Protein AF-A0AAW8KVH5-F1 (afdb_monomer)

Secondary structure (DSSP, 8-state):
---SEEETTTTTTSTTTHHHHHTT-EEEEEES-EEEEEEETTEEEEEEE--TT---EEEEEEEEEEEETTEEEEEEEEEEEE-TT-TTGGGSB-TTSPPEEE-EEPGGGHHHHHT-

Sequence (116 aa):
RKTYNARTETVHEKPSFRHAWKNSQFALIPVDTIYEPKYIDGKAHWYGIYRKDGMPFTVAALYENAKVEGHQVRSMTMLTINADQHPFMSQFHAPTDEKRSIIVIPDSLRNDWLNC

pLDDT: mean 96.13, std 4.2, range [60.0, 98.5]

Structure (mmCIF, N/CA/C/O backbone):
data_AF-A0AAW8KVH5-F1
#
_entry.id   AF-A0AAW8KVH5-F1
#
loop_
_atom_site.group_PDB
_atom_site.id
_atom_site.type_symbol
_atom_site.label_atom_id
_atom_site.label_alt_id
_atom_site.label_comp_id
_atom_site.label_asym_id
_atom_site.label_entity_id
_atom_site.label_seq_id
_atom_site.pdbx_PDB_ins_code
_atom_site.Cartn_x
_atom_site.Cartn_y
_atom_site.Cartn_z
_atom_site.occupancy
_atom_site.B_iso_or_equiv
_atom_site.auth_seq_id
_atom_site.auth_comp_id
_atom_site.auth_asym_id
_atom_site.auth_atom_id
_atom_site.pdbx_PDB_model_num
ATOM 1 N N . ARG A 1 1 ? 8.385 12.722 10.243 1.00 60.00 1 ARG A N 1
ATOM 2 C CA . ARG A 1 1 ? 7.944 11.312 10.407 1.00 60.00 1 ARG A CA 1
ATOM 3 C C . ARG A 1 1 ? 6.760 11.092 9.476 1.00 60.00 1 ARG A C 1
ATOM 5 O O . ARG A 1 1 ? 5.847 11.899 9.522 1.00 60.00 1 ARG A O 1
ATOM 12 N N . LYS A 1 2 ? 6.810 10.101 8.585 1.00 82.19 2 LYS A N 1
ATOM 13 C CA . LYS A 1 2 ? 5.780 9.853 7.563 1.00 82.19 2 LYS A CA 1
ATOM 14 C C . LYS A 1 2 ? 4.985 8.601 7.955 1.00 82.19 2 LYS A C 1
ATOM 16 O O . LYS A 1 2 ? 5.606 7.594 8.274 1.00 82.19 2 LYS A O 1
ATOM 21 N N . THR A 1 3 ? 3.655 8.685 7.995 1.00 92.56 3 THR A N 1
ATOM 22 C CA . THR A 1 3 ? 2.757 7.606 8.472 1.00 92.56 3 THR A CA 1
ATOM 23 C C . THR A 1 3 ? 1.754 7.144 7.418 1.00 92.56 3 THR A C 1
ATOM 25 O O . THR A 1 3 ? 0.840 6.393 7.737 1.00 92.56 3 THR A O 1
ATOM 28 N N . TYR A 1 4 ? 1.920 7.558 6.160 1.00 93.88 4 TYR A N 1
ATOM 29 C CA . TYR A 1 4 ? 1.061 7.108 5.062 1.00 93.88 4 TYR A CA 1
ATOM 30 C C . TYR A 1 4 ? 1.234 5.613 4.740 1.00 93.88 4 TYR A C 1
ATOM 32 O O . TYR A 1 4 ? 0.289 5.008 4.250 1.00 93.88 4 TYR A O 1
ATOM 40 N N . ASN A 1 5 ? 2.392 5.022 5.075 1.00 96.56 5 ASN A N 1
ATOM 41 C CA . ASN A 1 5 ? 2.669 3.588 4.966 1.00 96.56 5 ASN A CA 1
ATOM 42 C C . ASN A 1 5 ? 3.079 3.004 6.324 1.00 96.56 5 ASN A C 1
ATOM 44 O O . ASN A 1 5 ? 3.869 3.612 7.056 1.00 96.56 5 ASN A O 1
ATOM 48 N N . ALA A 1 6 ? 2.619 1.790 6.608 1.00 97.56 6 ALA A N 1
ATOM 49 C CA . ALA A 1 6 ? 2.988 0.994 7.767 1.00 97.56 6 ALA A CA 1
ATOM 50 C C . ALA A 1 6 ? 3.575 -0.354 7.323 1.00 97.56 6 ALA A C 1
ATOM 52 O O . ALA A 1 6 ? 3.061 -1.019 6.425 1.00 97.56 6 ALA A O 1
ATOM 53 N N . ARG A 1 7 ? 4.686 -0.758 7.942 1.00 97.44 7 ARG A N 1
ATOM 54 C CA . ARG A 1 7 ? 5.332 -2.055 7.696 1.00 97.44 7 ARG A CA 1
ATOM 55 C C . ARG A 1 7 ? 4.614 -3.132 8.497 1.00 97.44 7 ARG A C 1
ATOM 57 O O . ARG A 1 7 ? 4.575 -3.016 9.725 1.00 97.44 7 ARG A O 1
ATOM 64 N N . THR A 1 8 ? 4.072 -4.153 7.840 1.00 97.19 8 THR A N 1
ATOM 65 C CA . THR A 1 8 ? 3.332 -5.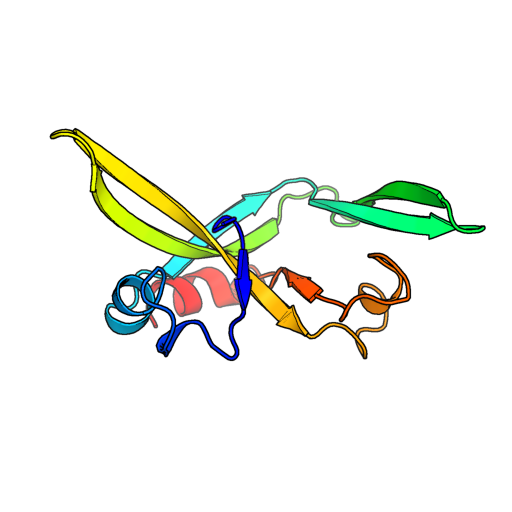232 8.517 1.00 97.19 8 THR A CA 1
ATOM 66 C C . THR A 1 8 ? 4.162 -5.944 9.584 1.00 97.19 8 THR A C 1
ATOM 68 O O . THR A 1 8 ? 3.626 -6.330 10.616 1.00 97.19 8 THR A O 1
ATOM 71 N N . GLU A 1 9 ? 5.479 -6.021 9.411 1.00 97.31 9 GLU A N 1
ATOM 72 C CA . GLU A 1 9 ? 6.409 -6.677 10.334 1.00 97.31 9 GLU A CA 1
ATOM 73 C C . GLU A 1 9 ? 6.467 -5.995 11.709 1.00 97.31 9 GLU A C 1
ATOM 75 O O . GLU A 1 9 ? 6.797 -6.636 12.696 1.00 97.31 9 GLU A O 1
ATOM 80 N N . THR A 1 10 ? 6.142 -4.698 11.796 1.00 97.00 10 THR A N 1
ATOM 81 C CA . THR A 1 10 ? 6.263 -3.917 13.049 1.00 97.00 10 THR A CA 1
ATOM 82 C C . THR A 1 10 ? 5.003 -3.133 13.413 1.00 97.0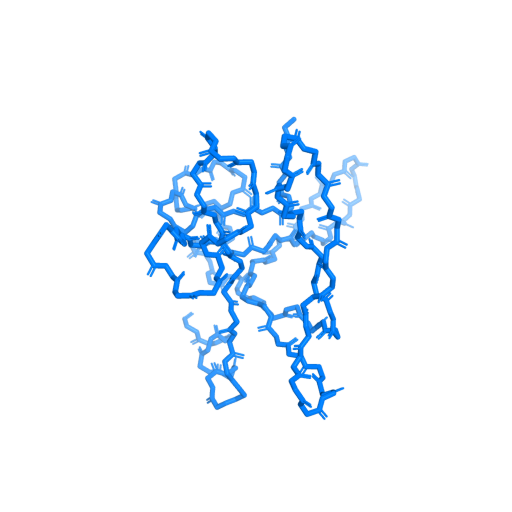0 10 THR A C 1
ATOM 84 O O . THR A 1 10 ? 4.977 -2.419 14.417 1.00 97.00 10 THR A O 1
ATOM 87 N N . VAL A 1 11 ? 3.940 -3.238 12.611 1.00 97.31 11 VAL A N 1
ATOM 88 C CA . VAL A 1 11 ? 2.709 -2.444 12.761 1.00 97.31 11 VAL A CA 1
ATOM 89 C C . VAL A 1 11 ? 2.065 -2.602 14.145 1.00 97.31 11 VAL A C 1
ATOM 91 O O . VAL A 1 11 ? 1.558 -1.635 14.708 1.00 97.31 11 VAL A O 1
ATOM 94 N N . HIS A 1 12 ? 2.177 -3.789 14.737 1.00 96.88 12 HIS A N 1
ATOM 95 C CA . HIS A 1 12 ? 1.643 -4.124 16.053 1.00 96.88 12 HIS A CA 1
ATOM 96 C C . HIS A 1 12 ? 2.425 -3.489 17.220 1.00 96.88 12 HIS A C 1
ATOM 98 O O . HIS A 1 12 ? 1.896 -3.369 18.322 1.00 96.88 12 HIS A O 1
ATOM 104 N N . GLU A 1 13 ? 3.659 -3.034 16.995 1.00 97.38 13 GLU A N 1
ATOM 105 C CA . GLU A 1 13 ? 4.514 -2.446 18.035 1.00 97.38 13 GLU A CA 1
ATOM 106 C C . GLU A 1 13 ? 4.527 -0.915 17.980 1.00 97.38 13 GLU A C 1
ATOM 108 O O . GLU A 1 13 ? 4.615 -0.230 19.006 1.00 97.38 13 GLU A O 1
ATOM 113 N N . LYS A 1 14 ? 4.467 -0.343 16.769 1.00 96.69 14 LYS A N 1
ATOM 114 C CA . LYS A 1 14 ? 4.681 1.094 16.569 1.00 96.69 14 LYS A CA 1
ATOM 115 C C . LYS A 1 14 ? 3.528 1.909 17.170 1.00 96.69 14 LYS A C 1
ATOM 117 O O . LYS A 1 14 ? 2.374 1.674 16.816 1.00 96.69 14 LYS A O 1
ATOM 122 N N . PRO A 1 15 ? 3.808 2.956 17.977 1.00 94.62 15 PRO A N 1
ATOM 123 C CA . PRO A 1 15 ? 2.766 3.755 18.628 1.00 94.62 15 PRO A CA 1
ATOM 124 C C . PRO A 1 15 ? 1.718 4.344 17.681 1.00 94.62 15 PRO A C 1
ATOM 126 O O . PRO A 1 15 ? 0.570 4.482 18.073 1.00 94.62 15 PRO A O 1
ATOM 129 N N . SER A 1 16 ? 2.113 4.664 16.446 1.00 94.19 16 SER A N 1
ATOM 130 C CA . SER A 1 16 ? 1.228 5.243 15.430 1.00 94.19 16 SER A CA 1
ATOM 131 C C . SER A 1 16 ? 0.218 4.258 14.836 1.00 94.19 16 SER A C 1
ATOM 133 O O . SER A 1 16 ? -0.674 4.708 14.136 1.00 94.19 16 SER A O 1
ATOM 135 N N . PHE A 1 17 ? 0.387 2.946 15.037 1.00 96.25 17 PHE A N 1
ATOM 136 C CA . PHE A 1 17 ? -0.410 1.925 14.343 1.00 96.25 17 PHE A CA 1
ATOM 137 C C . PHE A 1 17 ? -0.928 0.819 15.270 1.00 96.25 17 PHE A C 1
ATOM 139 O O . PHE A 1 17 ? -1.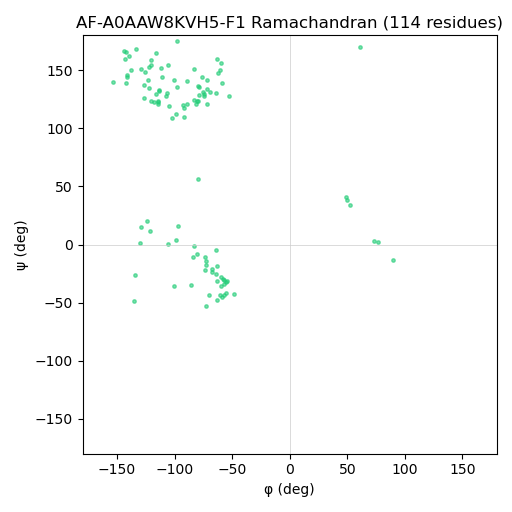967 0.227 14.991 1.00 96.25 17 PHE A O 1
ATOM 146 N N . ARG A 1 18 ? -0.239 0.556 16.390 1.00 96.56 18 ARG A N 1
ATOM 147 C CA . ARG A 1 18 ? -0.535 -0.566 17.296 1.00 96.56 18 ARG A CA 1
ATOM 148 C C . ARG A 1 18 ? -1.973 -0.593 17.811 1.00 96.56 18 ARG A C 1
ATOM 150 O O . ARG A 1 18 ? -2.499 -1.668 18.063 1.00 96.56 18 ARG A O 1
ATOM 157 N N . HIS A 1 19 ? -2.595 0.573 17.993 1.00 96.50 19 HIS A N 1
ATOM 158 C CA . HIS A 1 19 ? -3.973 0.668 18.471 1.00 96.50 19 HIS A CA 1
ATOM 159 C C . HIS A 1 19 ? -4.964 0.244 17.379 1.00 96.50 19 HIS A C 1
ATOM 161 O O . HIS A 1 19 ? -5.727 -0.693 17.598 1.00 96.50 19 HIS A O 1
ATOM 167 N N . ALA A 1 20 ? -4.867 0.839 16.185 1.00 96.94 20 ALA A N 1
ATOM 168 C CA . ALA A 1 20 ? -5.659 0.438 15.023 1.00 96.94 20 ALA A CA 1
ATOM 169 C C . ALA A 1 20 ? -5.493 -1.053 14.684 1.00 96.94 20 ALA A C 1
ATOM 171 O O . ALA A 1 20 ? -6.478 -1.740 14.429 1.00 96.94 20 ALA A O 1
ATOM 172 N N . TRP A 1 21 ? -4.261 -1.571 14.757 1.00 96.94 21 TRP A N 1
ATOM 173 C CA . TRP A 1 21 ? -3.978 -2.993 14.558 1.00 96.94 21 TRP A CA 1
ATOM 174 C C . TRP A 1 21 ? -4.650 -3.881 15.613 1.00 96.94 21 TRP A C 1
ATOM 176 O O . TRP A 1 21 ? -5.296 -4.864 15.273 1.00 96.94 21 TRP A O 1
ATOM 186 N N . LYS A 1 22 ? -4.527 -3.529 16.901 1.00 96.69 22 LYS A N 1
ATOM 187 C CA . LYS A 1 22 ? -5.106 -4.305 18.009 1.00 96.69 22 LYS A CA 1
ATOM 188 C C . LYS A 1 22 ? -6.636 -4.375 17.953 1.00 96.69 22 LYS A C 1
ATOM 190 O O . LYS A 1 22 ? -7.206 -5.355 18.416 1.00 96.69 22 LYS A O 1
ATOM 195 N N . ASN A 1 23 ? -7.283 -3.340 17.428 1.00 96.38 23 ASN A N 1
ATOM 196 C CA . ASN A 1 23 ? -8.740 -3.234 17.379 1.00 96.38 23 ASN A CA 1
ATOM 197 C C . ASN A 1 23 ? -9.338 -3.678 16.033 1.00 96.38 23 ASN A C 1
ATOM 199 O O . ASN A 1 23 ? -10.471 -3.300 15.740 1.00 96.38 23 ASN A O 1
ATOM 203 N N . SER A 1 24 ? -8.581 -4.398 15.197 1.00 96.69 24 SER A N 1
ATOM 204 C CA . SER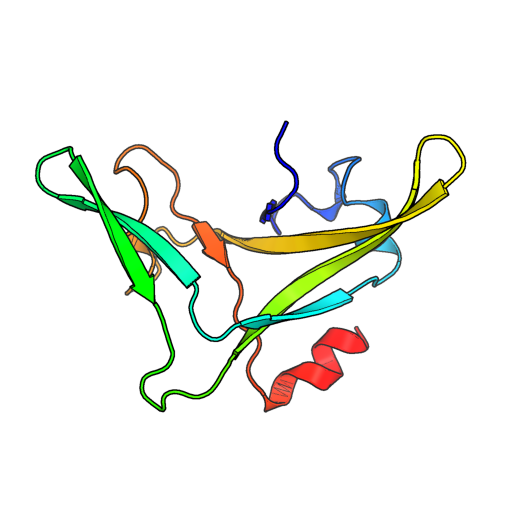 A 1 24 ? -9.015 -4.828 13.859 1.00 96.69 24 SER A CA 1
ATOM 205 C C . SER A 1 24 ? -9.596 -3.692 13.007 1.00 96.69 24 SER A C 1
ATOM 207 O O . SER A 1 24 ? -10.566 -3.869 12.274 1.00 96.69 24 SER A O 1
ATOM 209 N N . GLN A 1 25 ? -9.019 -2.488 13.085 1.00 97.44 25 GLN A N 1
ATOM 210 C CA . GLN A 1 25 ? -9.480 -1.336 12.303 1.00 97.44 25 GLN A CA 1
ATOM 211 C C . GLN A 1 25 ? -8.952 -1.408 10.865 1.00 97.44 25 GLN A C 1
ATOM 213 O O . GLN A 1 25 ? -8.263 -0.505 10.382 1.00 97.44 25 GLN A O 1
ATOM 218 N N . PHE A 1 26 ? -9.246 -2.515 10.192 1.00 97.94 26 PHE A N 1
ATOM 219 C CA . PHE A 1 26 ? -8.851 -2.780 8.822 1.00 97.94 26 PHE A CA 1
ATOM 220 C C . PHE A 1 26 ? -9.715 -1.988 7.841 1.00 97.94 26 PHE A C 1
ATOM 222 O O . PHE A 1 26 ? -10.902 -1.746 8.052 1.00 97.94 26 PHE A O 1
ATOM 229 N N . ALA A 1 27 ? -9.088 -1.550 6.756 1.00 98.00 27 ALA A N 1
ATOM 230 C CA . ALA A 1 27 ? -9.728 -0.815 5.679 1.00 98.00 27 ALA A CA 1
ATOM 231 C C . ALA A 1 27 ? -9.197 -1.282 4.323 1.00 98.00 27 ALA A C 1
ATOM 233 O O . ALA A 1 27 ? -8.127 -1.887 4.224 1.00 98.00 27 ALA A O 1
ATOM 234 N N . LEU A 1 28 ? -9.949 -0.961 3.275 1.00 98.31 28 LEU A N 1
ATOM 235 C CA . LEU A 1 28 ? -9.538 -1.112 1.885 1.00 98.31 28 LEU A CA 1
ATOM 236 C C . LEU A 1 28 ? -9.475 0.271 1.248 1.00 98.31 28 LEU A C 1
ATOM 238 O O . LEU A 1 28 ? -10.438 1.032 1.333 1.00 98.31 28 LEU A O 1
ATOM 242 N N . ILE A 1 29 ? -8.360 0.585 0.594 1.00 98.06 29 ILE A N 1
ATOM 243 C CA . ILE A 1 29 ? -8.214 1.819 -0.184 1.00 98.06 29 ILE A CA 1
ATOM 244 C C . ILE A 1 29 ? -8.367 1.455 -1.664 1.00 98.06 29 ILE A C 1
ATOM 246 O O . ILE A 1 29 ? -7.481 0.779 -2.196 1.00 98.06 29 ILE A O 1
ATOM 250 N N . PRO A 1 30 ? -9.471 1.839 -2.330 1.00 97.56 30 PRO A N 1
ATOM 251 C CA . PRO A 1 30 ? -9.609 1.652 -3.767 1.00 97.56 30 PRO A CA 1
ATOM 252 C C . PRO A 1 30 ? -8.688 2.624 -4.510 1.00 97.56 30 PRO A C 1
ATOM 254 O O . PRO A 1 30 ? -8.633 3.810 -4.184 1.00 97.56 30 PRO A O 1
ATOM 257 N N . VAL A 1 31 ? -7.967 2.119 -5.506 1.00 97.69 31 VAL A N 1
ATOM 258 C CA . VAL A 1 31 ? -7.055 2.895 -6.351 1.00 97.69 31 VAL A CA 1
ATOM 259 C C . VAL A 1 31 ? -7.140 2.418 -7.799 1.00 97.69 31 VAL A C 1
ATOM 261 O O . VAL A 1 31 ? -7.281 1.223 -8.056 1.00 97.69 31 VAL A O 1
ATOM 264 N N . ASP A 1 32 ? -6.994 3.343 -8.745 1.00 98.19 32 ASP A N 1
ATOM 265 C CA . ASP A 1 32 ? -6.849 3.009 -10.169 1.00 98.19 32 ASP A CA 1
ATOM 266 C C . ASP A 1 32 ? -5.388 2.715 -10.528 1.00 98.19 32 ASP A C 1
ATOM 268 O O . ASP A 1 32 ? -5.074 1.891 -11.385 1.00 98.19 32 ASP A O 1
ATOM 272 N N . THR A 1 33 ? -4.458 3.426 -9.889 1.00 98.12 33 THR A N 1
ATOM 273 C CA . THR A 1 33 ? -3.026 3.387 -10.197 1.00 98.12 33 THR A CA 1
ATOM 274 C C . THR A 1 33 ? -2.222 3.755 -8.957 1.00 98.12 33 THR A C 1
ATOM 276 O O . THR A 1 33 ? -2.577 4.690 -8.239 1.00 98.12 33 THR A O 1
ATOM 279 N N . ILE A 1 34 ? -1.111 3.057 -8.729 1.00 97.62 34 ILE A N 1
ATOM 280 C CA . ILE A 1 34 ? -0.059 3.495 -7.803 1.00 97.62 34 ILE A CA 1
ATOM 281 C C . ILE A 1 34 ? 1.143 3.992 -8.598 1.00 97.62 34 ILE A C 1
ATOM 283 O O . ILE A 1 34 ? 1.362 3.562 -9.728 1.00 97.62 34 ILE A O 1
ATOM 287 N N . TYR A 1 35 ? 1.937 4.873 -8.003 1.00 97.62 35 TYR A N 1
ATOM 288 C CA . TYR A 1 35 ? 3.136 5.401 -8.638 1.00 97.62 35 TYR A CA 1
ATOM 289 C C . TYR A 1 35 ? 4.356 5.018 -7.823 1.00 97.62 35 TYR A C 1
ATOM 291 O O . TYR A 1 35 ? 4.441 5.377 -6.651 1.00 97.62 35 TYR A O 1
ATOM 299 N N . GLU A 1 36 ? 5.300 4.330 -8.457 1.00 97.62 36 GLU A N 1
ATOM 300 C CA . GLU A 1 36 ? 6.552 3.929 -7.823 1.00 97.62 36 GLU A CA 1
ATOM 301 C C . GLU A 1 36 ? 7.749 4.385 -8.666 1.00 97.62 36 GLU A C 1
ATOM 303 O O . GLU A 1 36 ? 7.725 4.283 -9.901 1.00 97.62 36 GLU A O 1
ATOM 308 N N . PRO A 1 37 ? 8.815 4.912 -8.038 1.00 97.62 37 PRO A N 1
ATOM 309 C CA . PRO A 1 37 ? 10.012 5.297 -8.760 1.00 97.62 37 PRO A CA 1
ATOM 310 C C . PRO A 1 37 ? 10.804 4.045 -9.138 1.00 97.62 37 PRO A C 1
ATOM 312 O O . PRO A 1 37 ? 11.098 3.211 -8.292 1.00 97.62 37 PRO A O 1
ATOM 315 N N . LYS A 1 38 ? 11.218 3.926 -10.394 1.00 97.31 38 LYS A N 1
ATOM 316 C CA . LYS A 1 38 ? 12.217 2.962 -10.857 1.00 97.31 38 LYS A CA 1
ATOM 317 C C . LYS A 1 38 ? 13.506 3.709 -11.157 1.00 97.31 38 LYS A C 1
ATOM 319 O O . LYS A 1 38 ? 13.482 4.726 -11.848 1.00 97.31 38 LYS A O 1
ATOM 324 N N . TYR A 1 39 ? 14.625 3.223 -10.634 1.00 96.88 39 TYR A N 1
ATOM 325 C CA . TYR A 1 39 ? 15.918 3.856 -10.868 1.00 96.88 39 TYR A CA 1
ATOM 326 C C . TYR A 1 39 ? 16.574 3.280 -12.124 1.00 96.88 39 TYR A C 1
ATOM 328 O O . TYR A 1 39 ? 16.809 2.077 -12.204 1.00 96.88 39 TYR A O 1
ATOM 336 N N . ILE A 1 40 ? 16.854 4.147 -13.097 1.00 96.19 40 ILE A N 1
ATOM 337 C CA . ILE A 1 40 ? 17.508 3.825 -14.372 1.00 96.19 40 ILE A CA 1
ATOM 338 C C . ILE A 1 40 ? 18.692 4.784 -14.501 1.00 96.19 40 ILE A C 1
ATOM 340 O O . ILE A 1 40 ? 18.526 5.988 -14.313 1.00 96.19 40 ILE A O 1
ATOM 344 N N . ASP A 1 41 ? 19.897 4.251 -14.711 1.00 95.00 41 ASP A N 1
ATOM 345 C CA . ASP A 1 41 ? 21.147 5.027 -14.791 1.00 95.00 41 ASP A CA 1
ATOM 346 C C . ASP A 1 41 ? 21.334 6.024 -13.628 1.00 95.00 41 ASP A C 1
ATOM 348 O O . ASP A 1 41 ? 21.739 7.174 -13.797 1.00 95.00 41 ASP A O 1
ATOM 352 N N . GLY A 1 42 ? 20.978 5.586 -12.414 1.00 93.88 42 GLY A N 1
ATOM 353 C CA . GLY A 1 42 ? 21.091 6.377 -11.183 1.00 93.88 42 GLY A CA 1
ATOM 354 C C . GLY A 1 42 ? 20.021 7.461 -10.998 1.00 93.88 42 GLY A C 1
ATOM 355 O O . GLY A 1 42 ? 20.053 8.169 -9.992 1.00 93.88 42 GLY A O 1
ATOM 356 N N . LYS A 1 43 ? 19.055 7.591 -11.915 1.00 96.75 43 LYS A N 1
ATOM 357 C CA . LYS A 1 43 ? 17.979 8.592 -11.853 1.00 96.75 43 LYS A CA 1
ATOM 358 C C . LYS A 1 43 ? 16.627 7.945 -11.585 1.00 96.75 43 LYS A C 1
ATOM 360 O O . LYS A 1 43 ? 16.344 6.857 -12.075 1.00 96.75 43 LYS A O 1
ATOM 365 N N . ALA A 1 44 ? 15.778 8.629 -10.821 1.00 97.25 44 ALA A N 1
ATOM 366 C CA . ALA A 1 44 ? 14.421 8.176 -10.539 1.00 97.25 44 ALA A CA 1
ATOM 367 C C . ALA A 1 44 ? 13.478 8.491 -11.712 1.00 97.25 44 ALA A C 1
ATOM 369 O O . ALA A 1 44 ? 13.308 9.652 -12.084 1.00 97.25 44 ALA A O 1
ATOM 370 N N . HIS A 1 45 ? 12.820 7.462 -12.239 1.00 98.00 45 HIS A N 1
ATOM 371 C CA . HIS A 1 45 ? 11.746 7.560 -13.222 1.00 98.00 45 HIS A CA 1
ATOM 372 C C . HIS A 1 45 ? 10.447 7.069 -12.585 1.00 98.00 45 HIS A C 1
ATOM 374 O O . HIS A 1 45 ? 10.390 5.947 -12.091 1.00 98.00 45 HIS A O 1
ATOM 380 N N . TRP A 1 46 ? 9.403 7.893 -12.570 1.00 97.75 46 TRP A N 1
ATOM 381 C CA . TRP A 1 46 ? 8.124 7.521 -11.964 1.00 97.75 46 TRP A CA 1
ATOM 382 C C . TRP A 1 46 ? 7.276 6.705 -12.937 1.00 97.75 46 TRP A C 1
ATOM 384 O O . TRP A 1 46 ? 6.984 7.165 -14.039 1.00 97.75 46 TRP A O 1
ATOM 394 N N . TYR A 1 47 ? 6.864 5.511 -12.513 1.00 98.12 47 TYR A N 1
ATOM 395 C CA . TYR A 1 47 ? 5.999 4.625 -13.286 1.00 98.12 47 TYR A CA 1
ATOM 396 C C . TYR A 1 47 ? 4.643 4.484 -12.606 1.00 98.12 47 TYR A C 1
ATOM 398 O O . TYR A 1 47 ? 4.575 4.221 -11.406 1.00 98.12 47 TYR A O 1
ATOM 406 N N . GLY A 1 48 ? 3.574 4.617 -13.391 1.00 98.12 48 GLY A N 1
ATOM 407 C CA . GLY A 1 48 ? 2.235 4.210 -12.981 1.00 98.12 48 GLY A CA 1
ATOM 408 C C . GLY A 1 48 ? 2.077 2.696 -13.113 1.00 98.12 48 GLY A C 1
ATOM 409 O O . GLY A 1 48 ? 2.365 2.128 -14.167 1.00 98.12 48 GLY A O 1
ATOM 410 N N . ILE A 1 49 ? 1.617 2.049 -12.049 1.00 97.88 49 ILE A N 1
ATOM 411 C CA . ILE A 1 49 ? 1.311 0.622 -11.987 1.00 97.88 49 ILE A CA 1
ATOM 412 C C . ILE A 1 49 ? -0.194 0.487 -11.775 1.00 97.88 49 ILE A C 1
ATOM 414 O O . ILE A 1 49 ? -0.747 0.985 -10.794 1.00 97.88 49 ILE A O 1
ATOM 418 N N . TYR A 1 50 ? -0.845 -0.193 -12.708 1.00 97.44 50 TYR A N 1
ATOM 419 C CA . TYR A 1 50 ? -2.290 -0.373 -12.758 1.00 97.44 50 TYR A CA 1
ATOM 420 C C . TYR A 1 50 ? -2.617 -1.786 -13.240 1.00 97.44 50 TYR A C 1
ATOM 422 O O . TYR A 1 50 ? -1.751 -2.511 -13.744 1.00 97.44 50 TYR A O 1
ATOM 430 N N . ARG A 1 51 ? -3.869 -2.208 -13.067 1.00 96.12 51 ARG A N 1
ATOM 431 C CA . ARG A 1 51 ? -4.307 -3.522 -13.540 1.00 96.12 51 ARG A CA 1
ATOM 432 C C . ARG A 1 51 ? -4.415 -3.550 -15.058 1.00 96.12 51 ARG A C 1
ATOM 434 O O . ARG A 1 51 ? -4.918 -2.620 -15.675 1.00 96.12 51 ARG A O 1
ATOM 441 N N . LYS A 1 52 ? -4.021 -4.675 -15.660 1.00 96.50 52 LYS A N 1
ATOM 442 C CA . LYS A 1 52 ? -4.089 -4.890 -17.115 1.00 96.50 52 LYS A CA 1
ATOM 443 C C . LYS A 1 52 ? -5.509 -4.750 -17.686 1.00 96.50 52 LYS A C 1
ATOM 445 O O . LYS A 1 52 ? -5.652 -4.384 -18.845 1.00 96.50 52 LYS A O 1
ATOM 450 N N . ASP A 1 53 ? -6.532 -5.058 -16.891 1.00 96.62 53 ASP A N 1
ATOM 451 C CA . ASP A 1 53 ? -7.943 -4.934 -17.275 1.00 96.62 53 ASP A CA 1
ATOM 452 C C . ASP A 1 53 ? -8.509 -3.512 -17.109 1.00 96.62 53 ASP A C 1
ATOM 454 O O . ASP A 1 53 ? -9.670 -3.284 -17.436 1.00 96.62 53 ASP A O 1
ATOM 458 N N . GLY A 1 54 ? -7.710 -2.555 -16.623 1.00 96.31 54 GLY A N 1
ATOM 459 C CA . GLY A 1 54 ? -8.116 -1.163 -16.420 1.00 96.31 54 GLY A CA 1
ATOM 460 C C . GLY A 1 54 ? -9.062 -0.938 -15.237 1.00 96.31 54 GLY A C 1
ATOM 461 O O . GLY A 1 54 ? -9.487 0.193 -15.021 1.00 96.31 54 GLY A O 1
ATOM 462 N N . MET A 1 55 ? -9.391 -1.981 -14.469 1.00 97.06 55 MET A N 1
ATOM 463 C CA . MET A 1 55 ? -10.271 -1.867 -13.307 1.00 97.06 55 MET A CA 1
ATOM 464 C C . MET A 1 55 ? -9.496 -1.399 -12.066 1.00 97.06 55 MET A C 1
ATOM 466 O O . MET A 1 55 ? -8.311 -1.724 -11.922 1.00 97.06 55 MET A O 1
ATOM 470 N N . PRO A 1 56 ? -10.154 -0.700 -11.121 1.00 97.31 56 PRO A N 1
ATOM 471 C CA . PRO A 1 56 ? -9.543 -0.369 -9.843 1.00 97.31 56 PRO A CA 1
ATOM 472 C C . PRO A 1 56 ? -9.207 -1.626 -9.033 1.00 97.31 56 PRO A C 1
ATOM 474 O O . PRO A 1 56 ? -9.767 -2.712 -9.219 1.00 97.31 56 PRO A O 1
ATOM 477 N N . PHE A 1 57 ? -8.301 -1.469 -8.077 1.00 97.94 57 PHE A N 1
ATOM 478 C CA . PHE A 1 57 ? -7.956 -2.491 -7.095 1.00 97.94 57 PHE A CA 1
ATOM 479 C C . PHE A 1 57 ? -7.909 -1.919 -5.691 1.00 97.94 57 PHE A C 1
ATOM 481 O O . PHE A 1 57 ? -7.950 -0.711 -5.488 1.00 97.94 57 PHE A O 1
ATOM 488 N N . THR A 1 58 ? -7.853 -2.805 -4.703 1.00 98.25 58 THR A N 1
ATOM 489 C CA . THR A 1 58 ? -7.911 -2.425 -3.294 1.00 98.25 58 THR A CA 1
ATOM 490 C C . THR A 1 58 ? -6.605 -2.722 -2.589 1.00 98.25 58 THR A C 1
ATOM 492 O O . THR A 1 58 ? -6.083 -3.833 -2.685 1.00 98.25 58 THR A 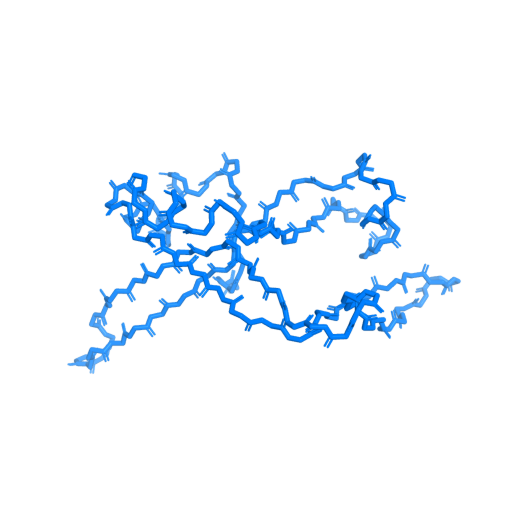O 1
ATOM 495 N N . VAL A 1 59 ? -6.110 -1.736 -1.848 1.00 98.50 59 VAL A N 1
ATOM 496 C CA . VAL A 1 59 ? -4.920 -1.839 -1.003 1.00 98.50 59 VAL A CA 1
ATOM 497 C C . VAL A 1 59 ? -5.328 -2.096 0.443 1.00 98.50 59 VAL A C 1
ATOM 499 O O . VAL A 1 59 ? -6.240 -1.442 0.953 1.00 98.50 59 VAL A O 1
ATOM 502 N N . ALA A 1 60 ? -4.641 -3.026 1.105 1.00 98.44 60 ALA A N 1
ATOM 503 C CA . ALA A 1 60 ? -4.797 -3.293 2.528 1.00 98.44 60 ALA A CA 1
ATOM 504 C C . ALA A 1 60 ? -4.373 -2.071 3.351 1.00 98.44 60 ALA A C 1
ATOM 506 O O . ALA A 1 60 ? -3.284 -1.522 3.159 1.00 98.44 60 ALA A O 1
ATOM 507 N N . ALA A 1 61 ? -5.211 -1.656 4.291 1.00 98.44 61 ALA A N 1
ATOM 508 C CA . ALA A 1 61 ? -4.971 -0.473 5.100 1.00 98.44 61 ALA A CA 1
ATOM 509 C C . ALA A 1 61 ? -5.457 -0.653 6.538 1.00 98.44 61 ALA A C 1
ATOM 511 O O . ALA A 1 61 ? -6.225 -1.564 6.848 1.00 98.44 61 ALA A O 1
ATOM 512 N N . LEU A 1 62 ? -5.024 0.264 7.399 1.00 98.25 62 LEU A N 1
ATOM 513 C CA . LEU A 1 62 ? -5.650 0.523 8.691 1.00 98.25 62 LEU A CA 1
ATOM 514 C C . LEU A 1 62 ? -6.305 1.901 8.672 1.00 98.25 62 LEU A C 1
ATOM 516 O O . LEU A 1 62 ? -5.817 2.806 7.988 1.00 98.25 62 LEU A O 1
ATOM 520 N N . TYR A 1 63 ? -7.355 2.076 9.470 1.00 97.62 63 TYR A N 1
ATOM 521 C CA . TYR A 1 63 ? -7.929 3.384 9.771 1.00 97.62 63 TYR A CA 1
ATOM 522 C C . TYR A 1 63 ? -7.892 3.679 11.270 1.00 97.62 63 TYR A C 1
ATOM 524 O O . TYR A 1 63 ? -7.924 2.779 12.105 1.00 97.62 63 TYR A O 1
ATOM 532 N N . GLU A 1 64 ? -7.881 4.960 11.629 1.00 95.69 64 GLU A N 1
ATOM 533 C CA . GLU A 1 64 ? -8.013 5.391 13.019 1.00 95.69 64 GLU A CA 1
ATOM 534 C C . GLU A 1 64 ? -8.869 6.652 13.121 1.00 95.69 64 GLU A C 1
ATOM 536 O O . GLU A 1 64 ? -8.828 7.515 12.247 1.00 95.69 64 GLU A O 1
ATOM 541 N N . ASN A 1 65 ? -9.663 6.755 14.189 1.00 94.19 65 ASN A N 1
ATOM 542 C CA . ASN A 1 65 ? -10.334 7.996 14.559 1.00 94.19 65 ASN A CA 1
ATOM 543 C C . ASN A 1 65 ? -9.589 8.575 15.761 1.00 94.19 65 ASN A C 1
ATOM 545 O O . ASN A 1 65 ? -9.511 7.929 16.805 1.00 94.19 65 ASN A O 1
ATOM 549 N N . ALA A 1 66 ? -9.046 9.776 15.614 1.00 89.69 66 ALA A N 1
ATOM 550 C CA . ALA A 1 66 ? -8.310 10.462 16.664 1.00 89.69 66 ALA A CA 1
ATOM 551 C C . ALA A 1 66 ? -8.833 11.885 16.840 1.00 89.69 66 ALA A C 1
ATOM 553 O O . ALA A 1 66 ? -9.290 12.517 15.888 1.00 89.69 66 ALA A O 1
ATOM 554 N N . LYS A 1 67 ? -8.725 12.413 18.061 1.00 93.50 67 LYS A N 1
ATOM 555 C CA . LYS A 1 67 ? -8.991 13.824 18.328 1.00 93.50 67 LYS A CA 1
ATOM 556 C C . LYS A 1 67 ? -7.685 14.605 18.199 1.00 93.50 67 LYS A C 1
ATOM 558 O O . LYS A 1 67 ? -6.800 14.455 19.037 1.00 93.50 67 LYS A O 1
ATOM 563 N N . VAL A 1 68 ? -7.565 15.423 17.161 1.00 90.25 68 VAL A N 1
ATOM 564 C CA . VAL A 1 68 ? -6.396 16.272 16.897 1.00 90.25 68 VAL A CA 1
ATOM 565 C C . VAL A 1 68 ? -6.844 17.719 17.026 1.00 90.25 68 VAL A C 1
ATOM 567 O O . VAL A 1 68 ? -7.813 18.114 16.386 1.00 90.25 68 VAL A O 1
ATOM 570 N N . 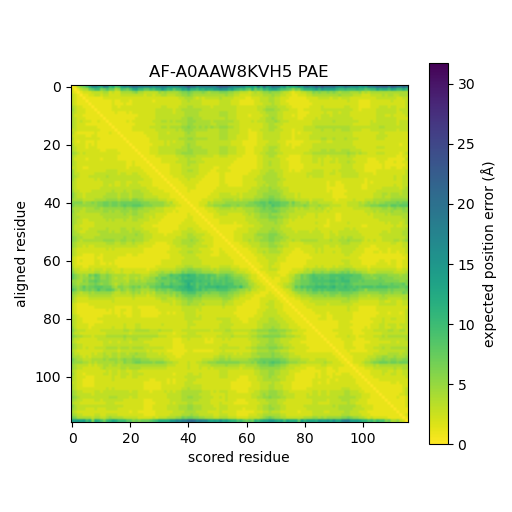GLU A 1 69 ? -6.201 18.484 17.911 1.00 93.75 69 GLU A N 1
ATOM 571 C CA . GLU A 1 69 ? -6.524 19.905 18.147 1.00 93.75 69 GLU A CA 1
ATOM 572 C C . GLU A 1 69 ? -8.014 20.161 18.445 1.00 93.75 69 GLU A C 1
ATOM 574 O O . GLU A 1 69 ? -8.594 21.167 18.061 1.00 93.75 69 GLU A O 1
ATOM 579 N N . GLY A 1 70 ? -8.671 19.222 19.130 1.00 94.50 70 GLY A N 1
ATOM 580 C CA . GLY A 1 70 ? -10.096 19.339 19.443 1.00 94.50 70 GLY A CA 1
ATOM 581 C C . GLY A 1 70 ? -11.040 18.753 18.388 1.00 94.50 70 GLY A C 1
ATOM 582 O O . GLY A 1 70 ? -12.203 18.507 18.710 1.00 94.50 70 GLY A O 1
ATOM 583 N N . HIS A 1 71 ? -10.552 18.439 17.188 1.00 94.75 71 HIS A N 1
ATOM 584 C CA . HIS A 1 71 ? -11.350 17.944 16.068 1.00 94.75 71 HIS A CA 1
ATOM 585 C C . HIS A 1 71 ? -11.243 16.430 15.901 1.00 94.75 71 HIS A C 1
ATOM 587 O O . HIS A 1 71 ? -10.173 15.848 16.063 1.00 94.75 71 HIS A O 1
ATOM 593 N N . GLN A 1 72 ? -12.358 15.788 15.551 1.00 95.44 72 GLN A N 1
ATOM 594 C CA . GLN A 1 72 ? -12.346 14.388 15.131 1.00 95.44 72 GLN A CA 1
ATOM 595 C C . GLN A 1 72 ? -11.712 14.286 13.745 1.00 95.44 72 GLN A C 1
ATOM 597 O O . GLN A 1 72 ? -12.201 14.882 12.787 1.00 95.44 72 GLN A O 1
ATOM 602 N N . VAL A 1 73 ? -10.638 13.514 13.646 1.00 94.88 73 VAL A N 1
ATOM 603 C CA . VAL A 1 73 ? -9.927 13.233 12.403 1.00 94.88 73 VAL A CA 1
ATOM 604 C C . VAL A 1 73 ? -9.946 11.732 12.180 1.00 94.88 73 VAL A C 1
ATOM 606 O O . VAL A 1 73 ? -9.479 10.963 13.020 1.00 94.88 73 VAL A O 1
ATOM 609 N N . ARG A 1 74 ? -10.465 11.318 11.023 1.00 95.19 74 ARG A N 1
ATOM 610 C CA . ARG A 1 74 ? -10.289 9.956 10.525 1.00 95.19 74 ARG A CA 1
ATOM 611 C C . ARG A 1 74 ? -9.065 9.926 9.622 1.00 95.19 74 ARG A C 1
ATOM 613 O O . ARG A 1 74 ? -9.018 10.641 8.625 1.00 95.19 74 ARG A O 1
ATOM 620 N N . SER A 1 75 ? -8.083 9.115 9.982 1.00 95.44 75 SER A N 1
ATOM 621 C CA . SER A 1 75 ? -6.854 8.918 9.218 1.00 95.44 75 SER A CA 1
ATOM 622 C C . SER A 1 75 ? -6.751 7.477 8.728 1.00 95.44 75 SER A C 1
ATOM 624 O O . SER A 1 75 ? -7.476 6.592 9.188 1.00 95.44 75 SER A O 1
ATOM 626 N N . MET A 1 76 ? -5.857 7.252 7.767 1.00 96.88 76 MET A N 1
ATOM 627 C CA . MET A 1 76 ? -5.572 5.928 7.227 1.00 96.88 76 MET A CA 1
ATOM 628 C C . MET A 1 76 ? -4.087 5.765 6.913 1.00 96.88 76 MET A C 1
ATOM 630 O O . MET A 1 76 ? -3.362 6.747 6.731 1.00 96.88 76 MET A O 1
ATOM 634 N N . THR A 1 77 ? -3.647 4.514 6.830 1.00 98.06 77 THR A N 1
ATOM 635 C CA . THR A 1 77 ? -2.294 4.139 6.412 1.00 98.06 77 THR A CA 1
ATOM 636 C C . THR A 1 77 ? -2.347 2.872 5.568 1.00 98.06 77 THR A C 1
ATOM 638 O O . THR A 1 77 ? -3.105 1.954 5.882 1.00 98.06 77 THR A O 1
ATOM 641 N N . MET A 1 78 ? -1.558 2.815 4.498 1.00 98.25 78 MET A N 1
ATOM 642 C CA . MET A 1 78 ? -1.416 1.613 3.678 1.00 98.25 78 MET A CA 1
ATOM 643 C C . MET A 1 78 ? -0.481 0.624 4.366 1.00 98.25 78 MET A C 1
ATOM 645 O O . MET A 1 78 ? 0.595 0.993 4.842 1.00 98.25 78 MET A O 1
ATOM 649 N N . LEU A 1 79 ? -0.859 -0.648 4.388 1.00 98.38 79 LEU A N 1
ATOM 650 C CA . LEU A 1 79 ? 0.035 -1.713 4.815 1.00 98.38 79 LEU A CA 1
ATOM 651 C C . LEU A 1 79 ? 0.986 -2.073 3.677 1.00 98.38 79 LEU A C 1
ATOM 653 O O . LEU A 1 79 ? 0.595 -2.199 2.516 1.00 98.38 79 LEU A O 1
ATOM 657 N N . THR A 1 80 ? 2.251 -2.252 4.037 1.00 98.12 80 THR A N 1
ATOM 658 C CA . THR A 1 80 ? 3.318 -2.626 3.113 1.00 98.12 80 THR A CA 1
ATOM 659 C C . THR A 1 80 ? 4.029 -3.871 3.598 1.00 98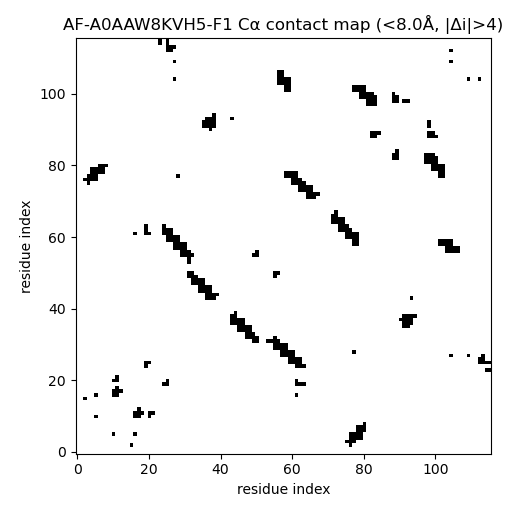.12 80 THR A C 1
ATOM 661 O O . THR A 1 80 ? 4.217 -4.040 4.804 1.00 98.12 80 THR A O 1
ATOM 664 N N . ILE A 1 81 ? 4.509 -4.675 2.658 1.00 97.94 81 ILE A N 1
ATOM 665 C CA . ILE A 1 81 ? 5.313 -5.878 2.889 1.00 97.94 81 ILE A CA 1
ATOM 666 C C . ILE A 1 81 ? 6.672 -5.750 2.190 1.00 97.94 81 ILE A C 1
ATOM 668 O O . ILE A 1 81 ? 6.824 -4.925 1.281 1.00 97.94 81 ILE A O 1
ATOM 672 N N . ASN A 1 82 ? 7.670 -6.519 2.632 1.00 98.06 82 ASN A N 1
ATOM 673 C CA . ASN A 1 82 ? 8.936 -6.639 1.914 1.00 98.06 82 ASN A CA 1
ATOM 674 C C . ASN A 1 82 ? 8.691 -7.175 0.493 1.00 98.06 82 ASN A C 1
ATOM 676 O O . ASN A 1 82 ? 7.860 -8.058 0.279 1.00 98.06 82 ASN A O 1
ATOM 680 N N . ALA A 1 83 ? 9.406 -6.616 -0.475 1.00 98.06 83 ALA A N 1
ATOM 681 C CA . ALA A 1 83 ? 9.263 -6.926 -1.888 1.00 98.06 83 ALA A CA 1
ATOM 682 C C . ALA A 1 83 ? 10.602 -7.252 -2.563 1.00 98.06 83 ALA A C 1
ATOM 684 O O . ALA A 1 83 ? 10.654 -7.272 -3.791 1.00 98.06 83 ALA A O 1
ATOM 685 N N . ASP A 1 84 ? 11.669 -7.524 -1.799 1.00 97.75 84 ASP A N 1
ATOM 686 C CA . ASP A 1 84 ? 13.009 -7.774 -2.357 1.00 97.75 84 ASP A CA 1
ATOM 687 C C . ASP A 1 84 ? 12.992 -8.975 -3.313 1.00 97.75 84 ASP A C 1
ATOM 689 O O . ASP A 1 84 ? 13.640 -8.966 -4.357 1.00 97.75 84 ASP A O 1
ATOM 693 N N . GLN A 1 85 ? 12.179 -9.986 -2.995 1.00 97.31 85 GLN A N 1
ATOM 694 C CA . GLN A 1 85 ? 12.021 -11.205 -3.794 1.00 97.31 85 GLN A CA 1
ATOM 695 C C . GLN A 1 85 ? 10.784 -11.189 -4.709 1.00 97.31 85 GLN A C 1
ATOM 697 O O . GLN A 1 85 ? 10.495 -12.182 -5.375 1.00 97.31 85 GLN A O 1
ATOM 702 N N . HIS A 1 86 ? 10.026 -10.088 -4.767 1.00 97.62 86 HIS A N 1
ATOM 703 C CA . HIS A 1 86 ? 8.828 -10.034 -5.603 1.00 97.62 86 HIS A CA 1
ATOM 704 C C . HIS A 1 86 ? 9.223 -9.915 -7.086 1.00 97.62 86 HIS A C 1
ATOM 706 O O . HIS A 1 86 ? 9.894 -8.950 -7.442 1.00 97.62 86 HIS A O 1
ATOM 712 N N . PRO A 1 87 ? 8.723 -10.762 -8.007 1.00 96.94 87 PRO A N 1
ATOM 713 C CA . PRO A 1 87 ? 9.165 -10.810 -9.415 1.00 96.94 87 PRO A CA 1
ATOM 714 C C . PRO A 1 87 ? 8.885 -9.548 -10.254 1.00 96.94 87 PRO A C 1
ATOM 716 O O . PRO A 1 87 ? 9.266 -9.473 -11.415 1.00 96.94 87 PRO A O 1
ATOM 719 N N . PHE A 1 88 ? 8.198 -8.561 -9.684 1.00 96.38 88 PHE A N 1
ATOM 720 C CA . PHE A 1 88 ? 7.772 -7.350 -10.381 1.00 96.38 88 PHE A CA 1
ATOM 721 C C . PHE A 1 88 ? 8.040 -6.127 -9.513 1.00 96.38 88 PHE A C 1
ATOM 723 O O . PHE A 1 88 ? 8.650 -5.182 -9.990 1.00 96.38 88 PHE A O 1
ATOM 730 N N . MET A 1 89 ? 7.651 -6.149 -8.236 1.00 97.81 89 MET A N 1
ATOM 731 C CA . MET A 1 89 ? 7.828 -4.990 -7.360 1.00 97.81 89 MET A CA 1
ATOM 732 C C . MET A 1 89 ? 9.285 -4.753 -6.926 1.00 97.81 89 MET A C 1
ATOM 734 O O . MET A 1 89 ? 9.636 -3.615 -6.628 1.00 97.81 89 MET A O 1
ATOM 738 N N . SER A 1 90 ? 10.161 -5.768 -6.971 1.00 97.25 90 SER A N 1
ATOM 739 C CA . SER A 1 90 ? 11.582 -5.631 -6.595 1.00 97.25 90 SER A CA 1
ATOM 740 C C . SER A 1 90 ? 12.380 -4.671 -7.488 1.00 97.25 90 SER A C 1
ATOM 742 O O . SER A 1 90 ? 13.439 -4.186 -7.094 1.00 97.25 90 SER A O 1
ATOM 744 N N . GLN A 1 91 ? 11.870 -4.358 -8.684 1.00 97.00 91 GLN A N 1
ATOM 745 C CA . GLN A 1 91 ? 12.529 -3.455 -9.631 1.00 97.00 91 GLN A CA 1
ATOM 746 C C . GLN A 1 91 ? 12.325 -1.960 -9.318 1.00 97.00 91 GLN A C 1
ATOM 748 O O . GLN A 1 91 ? 12.923 -1.123 -9.994 1.00 97.00 91 GLN A O 1
ATOM 753 N N . PHE A 1 92 ? 11.462 -1.612 -8.358 1.00 97.56 92 PHE A N 1
ATOM 754 C CA . PHE A 1 92 ? 11.155 -0.226 -7.980 1.00 97.56 92 PHE A CA 1
ATOM 755 C C . PHE A 1 92 ? 11.952 0.218 -6.739 1.00 97.56 92 PHE A C 1
ATOM 757 O O . PHE A 1 92 ? 12.690 -0.564 -6.148 1.00 97.56 92 PHE A O 1
ATOM 764 N N . HIS A 1 93 ? 11.843 1.491 -6.358 1.00 96.12 93 HIS A N 1
ATOM 765 C CA . HIS A 1 93 ? 12.656 2.195 -5.355 1.00 96.12 93 HIS A CA 1
ATOM 766 C C . HIS A 1 93 ? 14.161 2.263 -5.667 1.00 96.12 93 HIS A C 1
ATOM 768 O O . HIS A 1 93 ? 14.661 1.629 -6.601 1.00 96.12 93 HIS A O 1
ATOM 774 N N . ALA A 1 94 ? 14.903 3.059 -4.890 1.00 95.50 94 ALA A N 1
ATOM 775 C CA . ALA A 1 94 ? 16.346 3.194 -5.064 1.00 95.50 94 ALA A CA 1
ATOM 776 C C . ALA A 1 94 ? 17.060 1.846 -4.825 1.00 95.50 94 ALA A C 1
ATOM 778 O O . ALA A 1 94 ? 16.592 1.051 -4.008 1.00 95.50 94 ALA A O 1
ATOM 779 N N . PRO A 1 95 ? 18.182 1.544 -5.509 1.00 93.19 95 PRO A N 1
ATOM 780 C CA . PRO A 1 95 ? 18.878 0.258 -5.366 1.00 93.19 95 PRO A CA 1
ATOM 781 C C . PRO A 1 95 ? 19.364 -0.053 -3.944 1.00 93.19 95 PRO A C 1
ATOM 783 O O . PRO A 1 95 ? 19.475 -1.217 -3.586 1.00 93.19 95 PRO A O 1
ATOM 786 N N . THR A 1 96 ? 19.647 0.979 -3.147 1.00 94.19 96 THR A N 1
ATOM 787 C CA . THR A 1 96 ? 20.111 0.864 -1.756 1.00 94.19 96 THR A CA 1
ATOM 788 C C . THR A 1 96 ? 18.985 0.699 -0.740 1.00 94.19 96 THR A C 1
ATOM 790 O O . THR A 1 96 ? 19.261 0.436 0.428 1.00 94.19 96 THR A O 1
ATOM 793 N N . ASP A 1 97 ? 17.734 0.893 -1.157 1.00 94.50 97 ASP A N 1
ATOM 794 C CA . ASP A 1 97 ? 16.581 0.810 -0.271 1.00 94.50 97 ASP A CA 1
ATOM 795 C C . ASP A 1 97 ? 16.055 -0.626 -0.232 1.00 94.50 97 ASP A C 1
ATOM 797 O O . ASP A 1 97 ? 15.946 -1.283 -1.270 1.00 94.50 97 ASP A O 1
ATOM 801 N N . GLU A 1 98 ? 15.652 -1.077 0.958 1.00 95.88 98 GLU A N 1
ATOM 802 C CA . GLU A 1 98 ? 14.799 -2.260 1.106 1.00 95.88 98 GLU A CA 1
ATOM 803 C C . GLU A 1 98 ? 13.555 -2.097 0.226 1.00 95.88 98 GLU A C 1
ATOM 805 O O . GLU A 1 98 ? 12.837 -1.092 0.329 1.00 95.88 98 GLU A O 1
ATOM 810 N N . LYS A 1 99 ? 13.266 -3.089 -0.618 1.00 97.12 99 LYS A N 1
ATOM 811 C CA . LYS A 1 99 ? 12.103 -3.025 -1.496 1.00 97.12 99 LYS A CA 1
ATOM 812 C C . LYS A 1 99 ? 10.848 -3.256 -0.681 1.00 97.12 99 LYS A C 1
ATOM 814 O O . LYS A 1 99 ? 10.731 -4.229 0.062 1.00 97.12 99 LYS A O 1
ATOM 819 N N . ARG A 1 100 ? 9.877 -2.365 -0.844 1.00 97.12 100 ARG A N 1
ATOM 820 C CA . ARG A 1 100 ? 8.558 -2.472 -0.226 1.00 97.12 100 ARG A CA 1
ATOM 821 C C . ARG A 1 100 ? 7.503 -2.459 -1.313 1.00 97.12 100 ARG A C 1
ATOM 823 O O . ARG A 1 100 ? 7.700 -1.898 -2.383 1.00 97.12 100 ARG A O 1
ATOM 830 N N . SER A 1 101 ? 6.374 -3.078 -1.023 1.00 97.56 101 SER A N 1
ATOM 831 C CA . SER A 1 101 ? 5.187 -2.962 -1.855 1.00 97.56 101 SER A CA 1
ATOM 832 C C . SER A 1 101 ? 3.964 -2.814 -0.974 1.00 97.56 101 SER A C 1
ATOM 834 O O . SER A 1 101 ? 3.937 -3.311 0.154 1.00 97.56 101 SER A O 1
ATOM 836 N N . ILE A 1 102 ? 2.957 -2.122 -1.491 1.00 97.75 102 ILE A N 1
ATOM 837 C CA . ILE A 1 102 ? 1.600 -2.203 -0.963 1.00 97.75 102 ILE A CA 1
ATOM 838 C C . ILE A 1 102 ? 1.071 -3.642 -1.045 1.00 97.75 102 ILE A C 1
ATOM 840 O O . ILE A 1 102 ? 1.497 -4.440 -1.878 1.00 97.75 102 ILE A O 1
ATOM 844 N N . ILE A 1 103 ? 0.099 -3.970 -0.201 1.00 98.06 103 ILE A N 1
ATOM 845 C CA . ILE A 1 103 ? -0.571 -5.272 -0.252 1.00 98.06 103 ILE A CA 1
ATOM 846 C C . ILE A 1 103 ? -1.883 -5.110 -1.014 1.00 98.06 103 ILE A C 1
ATOM 848 O O . ILE A 1 103 ? -2.802 -4.445 -0.537 1.00 98.06 103 ILE A O 1
ATOM 852 N N . VAL A 1 104 ? -1.976 -5.711 -2.200 1.00 97.75 104 VAL A N 1
ATOM 853 C CA . VAL A 1 104 ? -3.222 -5.752 -2.975 1.00 97.75 104 VAL A CA 1
ATOM 854 C C . VAL A 1 104 ? -4.114 -6.860 -2.422 1.00 97.75 104 VAL A C 1
ATOM 856 O O . VAL A 1 104 ? -3.705 -8.018 -2.383 1.00 97.75 104 VAL A O 1
ATOM 859 N N . ILE A 1 105 ? -5.336 -6.512 -2.019 1.00 97.94 105 ILE A N 1
ATOM 860 C CA . ILE A 1 105 ? -6.354 -7.474 -1.584 1.00 97.94 105 ILE A CA 1
ATOM 861 C C . ILE A 1 105 ? -7.206 -7.872 -2.798 1.00 97.94 105 ILE A C 1
ATOM 863 O O . ILE A 1 105 ? -7.866 -6.998 -3.375 1.00 97.94 105 ILE A O 1
ATOM 867 N N . PRO A 1 106 ? -7.208 -9.157 -3.207 1.00 96.00 106 PRO A N 1
ATOM 868 C CA . PRO A 1 106 ? -8.080 -9.654 -4.266 1.00 96.00 106 PRO A CA 1
ATOM 869 C C . PRO A 1 106 ? -9.556 -9.474 -3.919 1.00 96.00 106 PRO A C 1
ATOM 871 O O . PRO A 1 106 ? -9.942 -9.573 -2.756 1.00 96.00 106 PRO A O 1
ATOM 874 N N . ASP A 1 107 ? -10.392 -9.289 -4.940 1.00 95.88 107 ASP A N 1
ATOM 875 C CA . ASP A 1 107 ? -11.840 -9.093 -4.816 1.00 95.88 107 ASP A CA 1
ATOM 876 C C . ASP A 1 107 ? -12.514 -10.127 -3.900 1.00 95.88 107 ASP A C 1
ATOM 878 O O . ASP A 1 107 ? -13.324 -9.756 -3.052 1.00 95.88 107 ASP A O 1
ATOM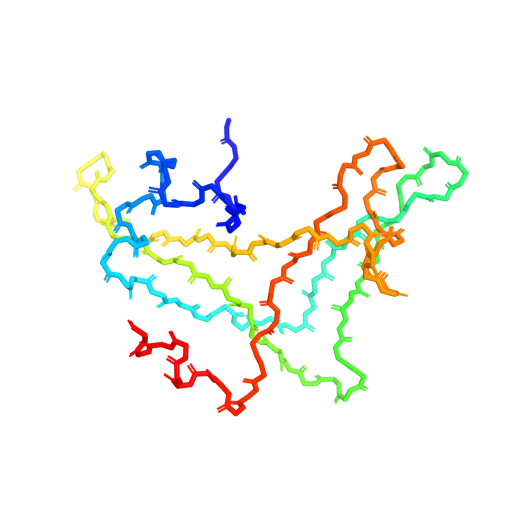 882 N N . SER A 1 108 ? -12.124 -11.400 -4.014 1.00 97.62 108 SER A N 1
ATOM 883 C CA . SER A 1 108 ? -12.681 -12.507 -3.229 1.00 97.62 108 SER A CA 1
ATOM 884 C C . SER A 1 108 ? -12.349 -12.458 -1.736 1.00 97.62 108 SER A C 1
ATOM 886 O O . SER A 1 108 ? -13.058 -13.078 -0.958 1.00 97.62 108 SER A O 1
ATOM 888 N N . LEU A 1 109 ? -11.295 -11.740 -1.332 1.00 97.81 109 LEU A N 1
ATOM 889 C CA . LEU A 1 109 ? -10.820 -11.670 0.058 1.00 97.81 109 LEU A CA 1
ATOM 890 C C . LEU A 1 109 ? -11.155 -10.339 0.740 1.00 97.81 109 LEU A C 1
ATOM 892 O O . LEU A 1 109 ? -10.798 -10.125 1.895 1.00 97.81 109 LEU A O 1
ATOM 896 N N . ARG A 1 110 ? -11.830 -9.416 0.043 1.00 97.75 110 ARG A N 1
ATOM 897 C CA . ARG A 1 110 ? -12.143 -8.082 0.580 1.00 97.75 110 ARG A CA 1
ATOM 898 C C . ARG A 1 110 ? -13.006 -8.140 1.835 1.00 97.75 110 ARG A C 1
ATOM 900 O O . ARG A 1 110 ? -12.735 -7.415 2.786 1.00 97.75 110 ARG A O 1
ATOM 907 N N . ASN A 1 111 ? -14.032 -8.989 1.834 1.00 97.62 111 ASN A N 1
ATOM 908 C CA . ASN A 1 111 ? -14.918 -9.129 2.987 1.00 97.62 111 ASN A CA 1
ATOM 909 C C . ASN A 1 111 ? -14.202 -9.803 4.154 1.00 97.62 111 ASN A C 1
ATOM 911 O O . ASN A 1 111 ? -14.312 -9.311 5.271 1.00 97.62 111 ASN A O 1
ATOM 915 N N . ASP A 1 112 ? -13.430 -10.857 3.895 1.00 97.31 112 ASP A N 1
ATOM 916 C CA . ASP A 1 112 ? -12.652 -11.531 4.936 1.00 97.31 112 ASP A CA 1
ATOM 917 C C . ASP A 1 112 ? -11.683 -10.547 5.597 1.00 97.31 112 ASP A C 1
ATOM 919 O O . ASP A 1 112 ? -11.654 -10.433 6.817 1.00 97.31 112 ASP A O 1
ATOM 923 N N . TRP A 1 113 ? -10.979 -9.741 4.796 1.00 97.06 113 TRP A N 1
ATOM 924 C CA . TRP A 1 113 ? -10.076 -8.698 5.284 1.00 97.06 113 TRP A CA 1
ATOM 925 C C . TRP A 1 113 ? -10.761 -7.677 6.201 1.00 97.06 113 TRP A C 1
ATOM 927 O O . TRP A 1 113 ? -10.211 -7.299 7.232 1.00 97.06 113 TRP A O 1
ATOM 937 N N . LEU A 1 114 ? -11.964 -7.223 5.839 1.00 96.81 114 LEU A N 1
ATOM 938 C CA . LEU A 1 114 ? -12.713 -6.241 6.629 1.00 96.81 114 LEU A CA 1
ATOM 939 C C . LEU A 1 114 ? -13.325 -6.824 7.914 1.00 96.81 114 LEU A C 1
ATOM 941 O O . LEU A 1 114 ? -13.807 -6.051 8.737 1.00 96.81 114 LEU A O 1
ATOM 945 N N . ASN A 1 115 ? -13.321 -8.150 8.084 1.00 95.06 115 ASN A N 1
ATOM 946 C CA . ASN A 1 115 ? -13.953 -8.846 9.211 1.00 95.06 115 ASN A CA 1
ATOM 947 C C . ASN A 1 115 ? -12.983 -9.759 9.992 1.00 95.06 115 ASN A C 1
ATOM 949 O O . ASN A 1 115 ? -13.440 -10.674 10.677 1.00 95.06 115 ASN A O 1
ATOM 953 N N . CYS A 1 116 ? -11.668 -9.531 9.877 1.00 81.25 116 CYS A N 1
ATOM 954 C CA . CYS A 1 116 ? -10.636 -10.256 10.630 1.00 81.25 116 CYS A CA 1
ATOM 955 C C . CYS A 1 116 ? -10.636 -9.956 12.139 1.00 81.25 116 CYS A C 1
ATOM 957 O O . CYS A 1 116 ? -10.770 -8.772 12.535 1.00 81.25 116 CYS A O 1
#

Foldseek 3Di:
DDFQEDEPVCQCPDPVRVVQVVVLQKDKDKDQWDWFWAADPNDTDIDTDGDPVSGIFIFIKGWDWDQDPNDTDIDMHFYKYFCCPPPPQVRTDDPPDGGIDTDTDDPVCNVVSSVD

Radius of gyration: 15.58 Å; Cα contacts (8 Å, |Δi|>4): 211; chains: 1; bounding box: 36×32×37 Å

Nearest PDB structures (foldseek):
  1zn6-assembly1_A  TM=9.720E-01  e=2.021E-12  Bordetella bronchiseptica RB50
  6kbz-assembly3_F  TM=7.994E-01  e=2.001E-07  Escherichia coli
  6kbz-assembly4_H  TM=8.013E-01  e=3.882E-07  Escherichia coli
  8d2m-assembly2_B  TM=7.831E-01  e=5.245E-07  Escherichia coli
  8d2m-assembly1_A  TM=8.097E-01  e=1.148E-06  Escherichia coli

Mean predicted aligned error: 3.02 Å

Solvent-accessible surface area (backbone atoms only — not comparable to full-atom values): 6800 Å² total; per-residue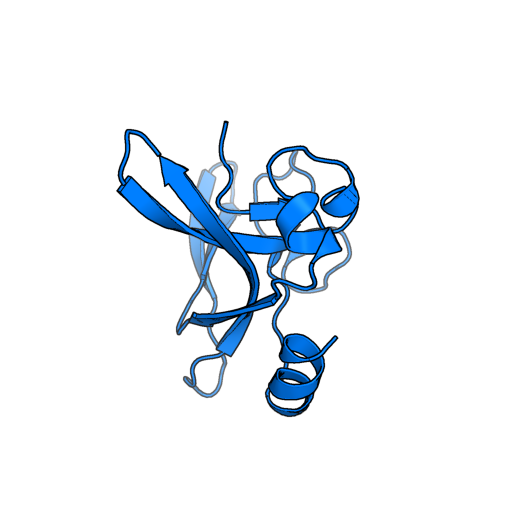 (Å²): 138,83,63,62,60,37,50,64,93,48,32,70,71,39,86,93,36,21,62,32,57,73,67,51,30,45,41,71,46,78,40,64,60,49,78,46,39,29,56,55,98,90,39,81,43,80,40,81,50,60,50,95,86,73,50,66,46,30,32,38,23,38,37,46,80,43,76,55,97,88,39,86,42,79,49,64,25,37,34,27,45,84,12,70,85,37,100,66,55,36,66,32,48,55,92,89,51,85,26,60,35,74,38,76,49,54,82,91,46,48,66,57,56,61,68,95